Protein AF-A0A8X6YDT1-F1 (afdb_monomer_lite)

InterPro domains:
  IPR007070 GPI ethanolamine phosphate transferase 1 [PTHR12250] (1-94)
  IPR017852 GPI ethanolamine phosphate transferase 1, C-terminal [PF04987] (1-58)

Organism: NCBI:txid2747483

Secondary structure (DSSP, 8-state):
-HHHHHHHHHHHHHHHHHHHHHHHHHH---HHHHHHHHHHHHHHHHHHHHHH--SSS-HHHHHHHHHHHHHHHHHHHHHHHHHHHHHHHHHHHHTS-----SSS--

Structure (mmCIF, N/CA/C/O backbone):
data_AF-A0A8X6YDT1-F1
#
_entry.id   AF-A0A8X6YDT1-F1
#
loop_
_atom_site.group_PDB
_atom_site.id
_atom_site.type_symbol
_atom_site.label_atom_id
_atom_site.label_alt_id
_atom_site.label_comp_id
_atom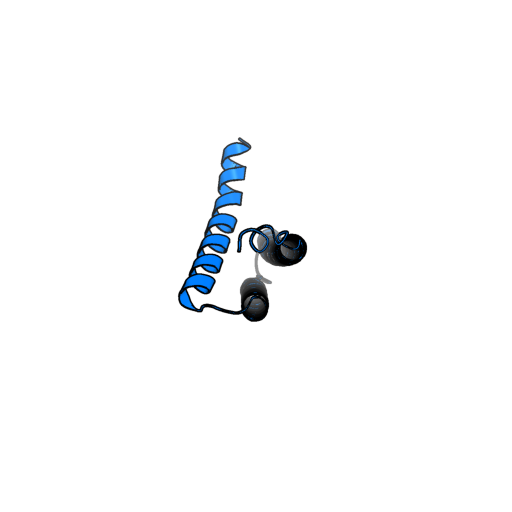_site.label_asym_id
_atom_site.label_entity_id
_atom_site.label_seq_id
_atom_site.pdbx_PDB_ins_code
_atom_site.Cartn_x
_atom_site.Cartn_y
_atom_site.Cartn_z
_atom_site.occupancy
_atom_site.B_iso_or_equiv
_atom_site.auth_seq_id
_atom_site.auth_comp_id
_atom_site.auth_asym_id
_atom_site.auth_atom_id
_atom_site.pdbx_PDB_model_num
ATOM 1 N N . MET A 1 1 ? 18.410 17.302 -0.236 1.00 68.00 1 MET A N 1
ATOM 2 C CA . MET A 1 1 ? 17.831 16.338 -1.204 1.00 68.00 1 MET A CA 1
ATOM 3 C C . MET A 1 1 ? 16.975 15.249 -0.550 1.00 68.00 1 MET A C 1
ATOM 5 O O . MET A 1 1 ? 15.968 14.881 -1.138 1.00 68.00 1 MET A O 1
ATOM 9 N N . GLY A 1 2 ? 17.278 14.797 0.676 1.00 81.69 2 GLY A N 1
ATOM 10 C CA . GLY A 1 2 ? 16.472 13.772 1.366 1.00 81.69 2 GLY A CA 1
ATOM 11 C C . GLY A 1 2 ? 15.017 14.160 1.681 1.00 81.69 2 GLY A C 1
ATOM 12 O O . GLY A 1 2 ? 14.131 13.324 1.561 1.00 81.69 2 GLY A O 1
ATOM 13 N N . PHE A 1 3 ? 14.732 15.428 1.999 1.00 89.31 3 PHE A N 1
ATOM 14 C CA . PHE A 1 3 ? 13.368 15.873 2.335 1.00 89.31 3 PHE A CA 1
ATOM 15 C C . PHE A 1 3 ? 12.359 15.704 1.182 1.00 89.31 3 PHE A C 1
ATOM 17 O O . PHE A 1 3 ? 11.248 15.225 1.389 1.00 89.31 3 PHE A O 1
ATOM 24 N N . LEU A 1 4 ? 12.766 16.017 -0.054 1.00 87.94 4 LEU A N 1
ATOM 25 C CA . LEU A 1 4 ? 11.927 15.829 -1.245 1.00 87.94 4 LEU A CA 1
ATOM 26 C C . LEU A 1 4 ? 11.649 14.342 -1.527 1.00 87.94 4 LEU A C 1
ATOM 28 O O . LEU A 1 4 ? 10.544 13.993 -1.938 1.00 87.94 4 LEU A O 1
ATOM 32 N N . MET A 1 5 ? 12.624 13.461 -1.272 1.00 85.62 5 MET A N 1
ATOM 33 C CA . MET A 1 5 ? 12.427 12.008 -1.365 1.00 85.62 5 MET A CA 1
ATOM 34 C C . MET A 1 5 ? 11.467 11.493 -0.289 1.00 85.62 5 MET A C 1
ATOM 36 O O . MET A 1 5 ? 10.583 10.700 -0.605 1.00 85.62 5 MET A O 1
ATOM 40 N N . LEU A 1 6 ? 11.588 11.980 0.951 1.00 86.69 6 LEU A N 1
ATOM 41 C CA . LEU A 1 6 ? 10.680 11.615 2.041 1.00 86.69 6 LEU A CA 1
ATOM 42 C C . LEU A 1 6 ? 9.232 11.989 1.719 1.00 86.69 6 LEU A C 1
ATOM 44 O O . LEU A 1 6 ? 8.350 11.152 1.871 1.00 86.69 6 LEU A O 1
ATOM 48 N N . ILE A 1 7 ? 8.981 13.194 1.198 1.00 88.69 7 ILE A N 1
ATOM 49 C CA . ILE A 1 7 ? 7.631 13.597 0.770 1.00 88.69 7 ILE A CA 1
ATOM 50 C C . ILE A 1 7 ? 7.088 12.649 -0.305 1.00 88.69 7 ILE A C 1
ATOM 52 O O . ILE A 1 7 ? 5.950 12.195 -0.199 1.00 88.69 7 ILE A O 1
ATOM 56 N N . LYS A 1 8 ? 7.904 12.299 -1.309 1.00 83.38 8 LYS A N 1
ATOM 57 C CA . LYS A 1 8 ? 7.515 11.350 -2.365 1.00 83.38 8 LYS A CA 1
ATOM 58 C C . LYS A 1 8 ? 7.090 9.992 -1.806 1.00 83.38 8 LYS A C 1
ATOM 60 O O . LYS A 1 8 ? 6.140 9.405 -2.313 1.00 83.38 8 LYS A O 1
ATOM 65 N N . ILE A 1 9 ? 7.770 9.525 -0.761 1.00 83.12 9 ILE A N 1
ATOM 66 C CA . ILE A 1 9 ? 7.440 8.277 -0.068 1.00 83.12 9 ILE A CA 1
ATOM 67 C C . ILE A 1 9 ? 6.173 8.445 0.777 1.00 83.12 9 ILE A C 1
ATOM 69 O O . ILE A 1 9 ? 5.351 7.542 0.798 1.00 83.12 9 ILE A O 1
ATOM 73 N N . MET A 1 10 ? 5.963 9.587 1.435 1.00 82.62 10 MET A N 1
ATOM 74 C CA . MET A 1 10 ? 4.808 9.819 2.316 1.00 82.62 10 MET A CA 1
ATOM 75 C C . MET A 1 10 ? 3.468 9.928 1.584 1.00 82.62 10 MET A C 1
ATOM 77 O O . MET A 1 10 ? 2.450 9.513 2.135 1.00 82.62 10 MET A O 1
ATOM 81 N N . ILE A 1 11 ? 3.450 10.446 0.353 1.00 83.81 11 ILE A N 1
ATOM 82 C CA . ILE A 1 11 ? 2.222 10.606 -0.447 1.00 83.81 11 ILE A CA 1
ATOM 83 C C . ILE A 1 11 ? 1.417 9.294 -0.576 1.00 83.81 11 ILE A C 1
ATOM 85 O O . ILE A 1 11 ? 0.237 9.304 -0.217 1.00 83.81 11 ILE A O 1
ATOM 89 N N . PRO A 1 12 ? 1.988 8.156 -1.024 1.00 77.31 12 PRO A N 1
ATOM 90 C CA . PRO A 1 12 ? 1.232 6.908 -1.135 1.00 77.31 12 PRO A CA 1
ATOM 91 C C . PRO A 1 12 ? 0.729 6.384 0.219 1.00 77.31 12 PRO A C 1
ATOM 93 O O . PRO A 1 12 ? -0.407 5.922 0.291 1.00 77.31 12 PRO A O 1
ATOM 96 N N . PHE A 1 13 ? 1.494 6.524 1.310 1.00 77.81 13 PHE A N 1
ATOM 97 C CA . PHE A 1 13 ? 1.018 6.134 2.650 1.00 77.81 13 PHE A CA 1
ATOM 98 C C . PHE A 1 13 ? -0.167 6.993 3.119 1.00 77.81 13 PHE A C 1
ATOM 100 O O . PHE A 1 13 ? -1.125 6.481 3.707 1.00 77.81 13 PHE A O 1
ATOM 107 N N . LEU A 1 14 ? -0.142 8.294 2.825 1.00 83.69 14 LEU A N 1
ATOM 108 C CA . LEU A 1 14 ? -1.242 9.216 3.114 1.00 83.69 14 LEU A CA 1
ATOM 109 C C . LEU A 1 14 ? -2.510 8.851 2.336 1.00 83.69 14 LEU A C 1
ATOM 111 O O . LEU A 1 14 ? -3.595 8.814 2.912 1.00 83.69 14 LEU A O 1
ATOM 115 N N . ILE A 1 15 ? -2.378 8.518 1.052 1.00 81.88 15 ILE A N 1
ATOM 116 C CA . ILE A 1 15 ? -3.516 8.092 0.228 1.00 81.88 15 ILE A CA 1
ATOM 117 C C . ILE A 1 15 ? -4.102 6.781 0.763 1.00 81.88 15 ILE A C 1
ATOM 119 O O . ILE A 1 15 ? -5.308 6.708 0.996 1.00 81.88 15 ILE A O 1
ATOM 123 N N . VAL A 1 16 ? -3.264 5.772 1.026 1.00 81.25 16 VAL A N 1
ATOM 124 C CA . VAL A 1 16 ? -3.706 4.471 1.557 1.00 81.25 16 VAL A CA 1
ATOM 125 C C . VAL A 1 16 ? -4.426 4.644 2.897 1.00 81.25 16 VAL A C 1
ATOM 127 O O . VAL A 1 16 ? -5.534 4.137 3.064 1.00 81.25 16 VAL A O 1
ATOM 130 N N . SER A 1 17 ? -3.863 5.419 3.829 1.00 81.31 17 SER A N 1
ATOM 131 C CA . SER A 1 17 ? -4.503 5.686 5.127 1.00 81.31 17 SER A CA 1
ATOM 132 C C . SER A 1 17 ? -5.833 6.438 4.997 1.00 81.31 17 SER A C 1
ATOM 134 O O . SER A 1 17 ? -6.798 6.100 5.687 1.00 81.31 17 SER A O 1
ATOM 136 N N . CYS A 1 18 ? -5.924 7.403 4.078 1.00 84.94 18 CYS A N 1
ATOM 137 C CA . CYS A 1 18 ? -7.162 8.119 3.785 1.00 84.94 18 CYS A CA 1
ATOM 138 C C . CYS A 1 18 ? -8.245 7.178 3.236 1.00 84.94 18 CYS A C 1
ATOM 140 O O . CYS A 1 18 ? -9.367 7.177 3.743 1.00 84.94 18 CYS A O 1
ATOM 142 N N . VAL A 1 19 ? -7.902 6.320 2.268 1.00 84.06 19 VAL A N 1
ATOM 143 C CA . VAL A 1 19 ? -8.825 5.330 1.687 1.00 84.06 19 VAL A CA 1
ATOM 144 C C . VAL A 1 19 ? -9.289 4.328 2.743 1.00 84.06 19 VAL A C 1
ATOM 146 O O . VAL A 1 19 ? -10.488 4.094 2.878 1.00 84.06 19 VAL A O 1
ATOM 149 N N . LEU A 1 20 ? -8.375 3.795 3.559 1.00 80.25 20 LEU A N 1
ATOM 150 C CA . LEU A 1 20 ? -8.718 2.914 4.679 1.00 80.25 20 LEU A CA 1
ATOM 151 C C . LEU A 1 20 ? -9.684 3.582 5.663 1.00 80.25 20 LEU A C 1
ATOM 153 O O . LEU A 1 20 ? -10.644 2.951 6.113 1.00 80.25 20 LEU A O 1
ATOM 157 N N . ARG A 1 21 ? -9.461 4.858 5.992 1.00 82.19 21 ARG A N 1
ATOM 158 C CA . ARG A 1 21 ? -10.360 5.623 6.862 1.00 82.19 21 ARG A CA 1
ATOM 159 C C . ARG A 1 21 ? -11.719 5.856 6.203 1.00 82.19 21 ARG A C 1
ATOM 161 O O . ARG A 1 21 ? -12.734 5.687 6.870 1.00 82.19 21 ARG A O 1
ATOM 168 N N . ALA A 1 22 ? -11.752 6.197 4.917 1.00 84.75 22 ALA A N 1
ATOM 169 C CA . ALA A 1 22 ? -12.990 6.375 4.164 1.00 84.75 22 ALA A CA 1
ATOM 170 C C . ALA A 1 22 ? -13.813 5.077 4.120 1.00 84.75 22 ALA A C 1
ATOM 172 O O . ALA A 1 22 ? -15.004 5.100 4.414 1.00 84.75 22 ALA A O 1
ATOM 173 N N . ILE A 1 23 ? -13.172 3.933 3.863 1.00 83.62 23 ILE A N 1
ATOM 174 C CA . ILE A 1 23 ? -13.809 2.607 3.885 1.00 83.62 23 ILE A CA 1
ATOM 175 C C . ILE A 1 23 ? -14.372 2.296 5.274 1.00 83.62 23 ILE A C 1
ATOM 177 O O . ILE A 1 23 ? -15.515 1.862 5.393 1.00 83.62 23 ILE A O 1
ATOM 181 N N . ASN A 1 24 ? -13.611 2.574 6.334 1.00 82.06 24 ASN A N 1
ATOM 182 C CA . ASN A 1 24 ? -14.085 2.411 7.709 1.00 82.06 24 ASN A CA 1
ATOM 183 C C . ASN A 1 24 ? -15.328 3.254 8.013 1.00 82.06 24 ASN A C 1
ATOM 185 O O . ASN A 1 24 ? -16.274 2.758 8.623 1.00 82.06 24 ASN A O 1
ATOM 189 N N . VAL A 1 25 ? -15.331 4.519 7.587 1.00 80.56 25 VAL A N 1
ATOM 190 C CA . VAL A 1 25 ? -16.441 5.449 7.830 1.00 80.56 25 VAL A CA 1
ATOM 191 C C . VAL A 1 25 ? -17.675 5.071 7.008 1.00 80.56 25 VAL A C 1
ATOM 193 O O . VAL A 1 25 ? -18.777 5.062 7.552 1.00 80.56 25 VAL A O 1
ATOM 196 N N . CYS A 1 26 ? -17.501 4.724 5.730 1.00 83.62 26 CYS A N 1
ATOM 197 C CA . CYS A 1 26 ? -18.605 4.394 4.829 1.00 83.62 26 CYS A CA 1
ATOM 198 C C . CYS A 1 26 ? -19.224 3.024 5.125 1.00 83.62 26 CYS A C 1
ATOM 200 O O . CYS A 1 26 ? -20.445 2.899 5.133 1.00 83.62 26 CYS A O 1
ATOM 202 N N . LEU A 1 27 ? -18.402 1.997 5.361 1.00 80.38 27 LEU A N 1
ATOM 203 C CA . LEU A 1 27 ? -18.869 0.612 5.469 1.00 80.38 27 LEU A CA 1
ATOM 204 C C . LEU A 1 27 ? -18.981 0.101 6.918 1.00 80.38 27 LEU A C 1
ATOM 206 O O . LEU A 1 27 ? -19.478 -1.005 7.110 1.00 80.38 27 LEU A O 1
ATOM 210 N N . LYS A 1 28 ? -18.537 0.868 7.935 1.00 79.88 28 LYS A N 1
ATOM 211 C CA . LYS A 1 28 ? -18.529 0.474 9.368 1.00 79.88 28 LYS A CA 1
ATOM 212 C C . LYS A 1 28 ? -18.066 -0.975 9.582 1.00 79.88 28 LYS A C 1
ATOM 214 O O . LYS A 1 28 ? -18.663 -1.745 10.334 1.00 79.88 28 LYS A O 1
ATOM 219 N N . VAL A 1 29 ? -17.023 -1.363 8.856 1.00 77.12 29 VAL A N 1
ATOM 220 C CA . VAL A 1 29 ? -16.600 -2.760 8.737 1.00 77.12 29 VAL A CA 1
ATOM 221 C C . VAL A 1 29 ? -15.860 -3.214 9.983 1.00 77.12 29 VAL A C 1
ATOM 223 O O . VAL A 1 29 ? -15.099 -2.464 10.591 1.00 77.12 29 VAL A O 1
ATOM 226 N N . SER A 1 30 ? -16.054 -4.482 10.345 1.00 81.31 30 SER A N 1
ATOM 227 C CA . SER A 1 30 ? -15.277 -5.096 11.420 1.00 81.31 30 SER A CA 1
ATOM 228 C C . SER A 1 30 ? -13.776 -5.134 11.065 1.00 81.31 30 SER A C 1
ATOM 230 O O . SER A 1 30 ? -13.427 -5.244 9.886 1.00 81.31 30 SER A O 1
ATOM 232 N N . PRO A 1 31 ? -12.864 -5.131 12.056 1.00 74.44 31 PRO A N 1
ATOM 233 C CA . PRO A 1 31 ? -11.417 -5.194 11.815 1.00 74.44 31 PRO A CA 1
ATOM 234 C C . PRO A 1 31 ? -10.979 -6.389 10.957 1.00 74.44 31 PRO A C 1
ATOM 236 O O . PRO A 1 31 ? -10.050 -6.286 10.161 1.00 74.44 31 PRO A O 1
ATOM 239 N N . ARG A 1 32 ? -11.690 -7.520 11.069 1.00 79.62 32 ARG A N 1
ATOM 240 C CA . ARG A 1 32 ? -11.450 -8.718 10.250 1.00 79.62 32 ARG A CA 1
ATOM 241 C C . ARG A 1 32 ? -11.776 -8.478 8.776 1.00 79.62 32 ARG A C 1
ATOM 243 O O . ARG A 1 32 ? -11.026 -8.907 7.909 1.00 79.62 32 ARG A O 1
ATOM 250 N N . ALA A 1 33 ? -12.872 -7.777 8.495 1.00 83.06 33 ALA A N 1
ATOM 251 C CA . ALA A 1 33 ? -13.269 -7.455 7.130 1.00 83.06 33 ALA A CA 1
ATOM 252 C C . ALA A 1 33 ? -12.303 -6.458 6.473 1.00 83.06 33 ALA A C 1
ATOM 254 O O . ALA A 1 33 ? -12.000 -6.600 5.293 1.00 83.06 33 ALA A O 1
ATOM 255 N N . LEU A 1 34 ? -11.760 -5.500 7.234 1.00 81.12 34 LEU A N 1
ATOM 256 C CA . LEU A 1 34 ? -10.705 -4.607 6.739 1.00 81.12 34 LEU A CA 1
ATOM 257 C C . LEU A 1 34 ? -9.441 -5.377 6.368 1.00 81.12 34 LEU A C 1
ATOM 259 O O . LEU A 1 34 ? -8.892 -5.148 5.297 1.00 81.12 34 LEU A O 1
ATOM 263 N N . PHE A 1 35 ? -9.005 -6.304 7.222 1.00 80.56 35 PHE A N 1
ATOM 264 C CA . PHE A 1 35 ? -7.847 -7.145 6.933 1.00 80.56 35 PHE A CA 1
ATOM 265 C C . PHE A 1 35 ? -8.040 -7.954 5.643 1.00 80.56 35 PHE A C 1
ATOM 267 O O . PHE A 1 35 ? -7.175 -7.932 4.771 1.00 80.56 35 PHE A O 1
ATOM 274 N N . LEU A 1 36 ? -9.201 -8.598 5.484 1.00 84.88 36 LEU A N 1
ATOM 275 C CA . LEU A 1 36 ? -9.533 -9.350 4.270 1.00 84.88 36 LEU A CA 1
ATOM 276 C C . LEU A 1 36 ? -9.606 -8.459 3.025 1.00 84.88 36 LEU A C 1
ATOM 278 O O . LEU A 1 36 ? -9.177 -8.874 1.954 1.00 84.88 36 LEU A O 1
ATOM 282 N N . LEU A 1 37 ? -10.114 -7.233 3.154 1.00 85.62 37 LEU A N 1
ATOM 283 C CA . LEU A 1 37 ? -10.165 -6.289 2.041 1.00 85.62 37 LEU A CA 1
ATOM 284 C C . LEU A 1 37 ? -8.759 -5.841 1.614 1.00 85.62 37 LEU A C 1
ATOM 286 O O . LEU A 1 37 ? -8.471 -5.800 0.422 1.00 85.62 37 LEU A O 1
ATOM 290 N N . ILE A 1 38 ? -7.875 -5.541 2.570 1.00 83.31 38 ILE A N 1
ATOM 291 C CA . ILE A 1 38 ? -6.474 -5.202 2.281 1.00 83.31 38 ILE A CA 1
ATOM 292 C C . ILE A 1 38 ? -5.773 -6.391 1.612 1.00 83.31 38 ILE A C 1
ATOM 294 O O . ILE A 1 38 ? -5.042 -6.184 0.647 1.00 83.31 38 ILE A O 1
ATOM 298 N N . LEU A 1 39 ? -6.023 -7.619 2.081 1.00 85.50 39 LEU A N 1
ATOM 299 C CA . LEU A 1 39 ? -5.514 -8.852 1.473 1.00 85.50 39 LEU A CA 1
ATOM 300 C C . LEU A 1 39 ? -5.973 -9.008 0.027 1.00 85.50 39 LEU A C 1
ATOM 302 O O . LEU A 1 39 ? -5.137 -9.101 -0.863 1.00 85.50 39 LEU A O 1
ATOM 306 N N . LEU A 1 40 ? -7.273 -8.890 -0.227 1.00 88.81 40 LEU A N 1
ATOM 307 C CA . LEU A 1 40 ? -7.812 -9.000 -1.578 1.00 88.81 40 LEU A CA 1
ATOM 308 C C . LEU A 1 40 ? -7.221 -7.939 -2.523 1.00 88.81 40 LEU A C 1
ATOM 310 O O . LEU A 1 40 ? -6.831 -8.249 -3.646 1.00 88.81 40 LEU A O 1
ATOM 314 N N . MET A 1 41 ? -7.122 -6.685 -2.072 1.00 84.69 41 MET A N 1
ATOM 315 C CA . MET A 1 41 ? -6.533 -5.604 -2.874 1.00 84.69 41 MET A CA 1
ATOM 316 C C . MET A 1 41 ? -5.038 -5.826 -3.142 1.00 84.69 41 MET A C 1
ATOM 318 O O . MET A 1 41 ? -4.540 -5.457 -4.205 1.00 84.69 41 MET A O 1
ATOM 322 N N . SER A 1 42 ? -4.335 -6.452 -2.198 1.00 85.25 42 SER A N 1
ATOM 323 C CA . SER A 1 42 ? -2.926 -6.830 -2.328 1.00 85.25 42 SER A CA 1
ATOM 324 C C . SER A 1 42 ? -2.726 -7.891 -3.409 1.00 85.25 42 SER A C 1
ATOM 326 O O . SER A 1 42 ? -1.856 -7.729 -4.266 1.00 85.25 42 SER A O 1
ATOM 328 N N . ASP A 1 43 ? -3.577 -8.919 -3.428 1.00 87.19 43 ASP A N 1
ATOM 329 C CA . ASP A 1 43 ? -3.563 -9.961 -4.460 1.00 87.19 43 ASP A CA 1
ATOM 330 C C . ASP A 1 43 ? -3.862 -9.377 -5.849 1.00 87.19 43 ASP A C 1
ATOM 332 O O . ASP A 1 43 ? -3.156 -9.669 -6.818 1.00 87.19 43 ASP A O 1
ATOM 336 N N . PHE A 1 44 ? -4.848 -8.475 -5.946 1.00 88.31 44 PHE A N 1
ATOM 337 C CA . PHE A 1 44 ? -5.159 -7.764 -7.192 1.00 88.31 44 PHE A CA 1
ATOM 338 C C . PHE A 1 44 ? -3.971 -6.957 -7.720 1.00 88.31 44 PHE A C 1
ATOM 340 O O . PHE A 1 44 ? -3.695 -6.983 -8.920 1.00 88.31 44 PHE A O 1
ATOM 347 N N . LEU A 1 45 ? -3.257 -6.247 -6.844 1.00 85.44 45 LEU A N 1
ATOM 348 C CA . LEU A 1 45 ? -2.090 -5.460 -7.232 1.00 85.44 45 LEU A CA 1
ATOM 349 C C . LEU A 1 45 ? -0.919 -6.353 -7.669 1.00 85.44 45 LEU A C 1
ATOM 351 O O . LEU A 1 45 ? -0.243 -6.035 -8.649 1.00 85.44 45 LEU A O 1
ATOM 355 N N . GLY A 1 46 ? -0.716 -7.483 -6.986 1.00 84.38 46 GLY A N 1
ATOM 356 C CA . GLY A 1 46 ? 0.257 -8.502 -7.379 1.00 84.38 46 GLY A CA 1
ATOM 357 C C . GLY A 1 46 ? -0.030 -9.045 -8.777 1.00 84.38 46 GLY A C 1
ATOM 358 O O . GLY A 1 46 ? 0.857 -9.035 -9.628 1.00 84.38 46 GLY A O 1
ATOM 359 N N . LEU A 1 47 ? -1.282 -9.419 -9.055 1.00 87.50 47 LEU A N 1
ATOM 360 C CA . LEU A 1 47 ? -1.708 -9.859 -10.386 1.00 87.50 47 LEU A CA 1
ATOM 361 C C . LEU A 1 47 ? -1.557 -8.751 -11.435 1.00 87.50 47 LEU A C 1
ATOM 363 O O . LEU A 1 47 ? -1.070 -9.014 -12.531 1.00 87.50 47 LEU A O 1
ATOM 367 N N . HIS A 1 48 ? -1.921 -7.509 -11.108 1.00 86.69 48 HIS A N 1
ATOM 368 C CA . HIS A 1 48 ? -1.770 -6.377 -12.021 1.00 86.69 48 HIS A CA 1
ATOM 369 C C . HIS A 1 48 ? -0.316 -6.200 -12.468 1.00 86.69 48 HIS A C 1
ATOM 371 O O . HIS A 1 48 ? -0.051 -6.132 -13.666 1.00 86.69 48 HIS A O 1
ATOM 377 N N . PHE A 1 49 ? 0.628 -6.167 -11.522 1.00 83.06 49 PHE A N 1
ATOM 378 C CA . PHE A 1 49 ? 2.043 -6.050 -11.866 1.00 83.06 49 PHE A CA 1
ATOM 379 C C . PHE A 1 49 ? 2.595 -7.313 -12.520 1.00 83.06 49 PHE A C 1
ATOM 381 O O . PHE A 1 49 ? 3.451 -7.184 -13.386 1.00 83.06 49 PHE A O 1
ATOM 388 N N . PHE A 1 50 ? 2.091 -8.497 -12.167 1.00 84.69 50 PHE A N 1
ATOM 389 C CA . PHE A 1 50 ? 2.456 -9.747 -12.829 1.00 84.69 50 PHE A CA 1
ATOM 390 C C . PHE A 1 50 ? 2.133 -9.704 -14.328 1.00 84.69 50 PHE A C 1
ATOM 392 O O . PHE A 1 50 ? 2.993 -10.008 -15.145 1.00 84.69 50 PHE A O 1
ATOM 399 N N . PHE A 1 51 ? 0.940 -9.231 -14.704 1.00 83.25 51 PHE A N 1
ATOM 400 C CA . PHE A 1 51 ? 0.570 -9.047 -16.114 1.00 83.25 51 PHE A CA 1
ATOM 401 C C . PHE A 1 51 ? 1.301 -7.887 -16.803 1.00 83.25 51 PHE A C 1
ATOM 403 O O . PHE A 1 51 ? 1.314 -7.814 -18.031 1.00 83.25 51 PHE A O 1
ATOM 410 N N . LEU A 1 52 ? 1.882 -6.966 -16.032 1.00 84.62 52 LEU A N 1
ATOM 411 C CA . LEU A 1 52 ? 2.649 -5.834 -16.548 1.00 84.62 52 LEU A CA 1
ATOM 412 C C . LEU A 1 52 ? 4.142 -6.152 -16.726 1.00 84.62 52 LEU A C 1
ATOM 414 O O . LEU A 1 52 ? 4.863 -5.333 -17.307 1.00 84.62 52 LEU A O 1
ATOM 418 N N . VAL A 1 53 ? 4.610 -7.305 -16.231 1.00 83.94 53 VAL A N 1
ATOM 419 C CA . VAL A 1 53 ? 5.967 -7.796 -16.492 1.00 83.94 53 VAL A CA 1
ATOM 420 C C . VAL A 1 53 ? 6.122 -8.001 -17.993 1.00 83.94 53 VAL A C 1
ATOM 422 O O . VAL A 1 53 ? 5.261 -8.575 -18.658 1.00 83.94 53 VAL A O 1
ATOM 425 N N . LYS A 1 54 ? 7.220 -7.474 -18.536 1.00 79.94 54 LYS A N 1
ATOM 426 C CA . LYS A 1 54 ? 7.532 -7.607 -19.954 1.00 79.94 54 LYS A CA 1
ATOM 427 C C . LYS A 1 54 ? 8.613 -8.652 -20.148 1.00 79.94 54 LYS A C 1
ATOM 429 O O . LYS A 1 54 ? 9.731 -8.475 -19.677 1.00 79.94 54 LYS A O 1
ATOM 434 N N . ASP A 1 55 ? 8.288 -9.664 -20.943 1.00 78.94 55 ASP A N 1
ATOM 435 C CA . ASP A 1 55 ? 9.229 -10.717 -21.347 1.00 78.94 55 ASP A CA 1
ATOM 436 C C . ASP A 1 55 ? 9.964 -10.382 -22.657 1.00 78.94 55 ASP A C 1
ATOM 438 O O . ASP A 1 55 ? 10.848 -11.111 -23.104 1.00 78.94 55 ASP A O 1
ATOM 442 N N . THR A 1 56 ? 9.602 -9.266 -23.295 1.00 77.25 56 THR A N 1
ATOM 443 C CA . THR A 1 56 ? 10.124 -8.844 -24.600 1.00 77.25 56 THR A CA 1
ATOM 444 C C . THR A 1 56 ? 10.646 -7.413 -24.538 1.00 77.25 56 THR A C 1
ATOM 446 O O . THR A 1 56 ? 9.932 -6.519 -24.076 1.00 77.25 56 THR A O 1
ATOM 449 N N . GLY A 1 57 ? 11.847 -7.171 -25.063 1.00 82.06 57 GLY A N 1
ATOM 450 C CA . GLY A 1 57 ? 12.467 -5.845 -25.097 1.00 82.06 57 GLY A CA 1
ATOM 451 C C . GLY A 1 57 ? 13.967 -5.910 -24.834 1.00 82.06 57 GLY A C 1
ATOM 452 O O . GLY A 1 57 ? 14.586 -6.966 -24.976 1.00 82.06 57 GLY A O 1
ATOM 453 N N . SER A 1 58 ? 14.560 -4.779 -24.454 1.00 86.38 58 SER A N 1
ATOM 454 C CA . SER A 1 58 ? 15.947 -4.767 -23.995 1.00 86.38 58 SER A CA 1
ATOM 455 C C . SER A 1 58 ? 16.071 -5.477 -22.640 1.00 86.38 58 SER A C 1
ATOM 457 O O . SER A 1 58 ? 15.139 -5.469 -21.836 1.00 86.38 58 SER A O 1
ATOM 459 N N . TRP A 1 59 ? 17.242 -6.046 -22.344 1.00 88.62 59 TRP A N 1
ATOM 460 C CA . TRP A 1 59 ? 17.527 -6.643 -21.031 1.00 88.62 59 TRP A CA 1
ATOM 461 C C . TRP A 1 59 ? 17.276 -5.675 -19.860 1.00 88.62 59 TRP A C 1
ATOM 463 O O . TRP A 1 59 ? 16.902 -6.107 -18.770 1.00 88.62 59 TRP A O 1
ATOM 473 N N . LEU A 1 60 ? 17.436 -4.366 -20.090 1.00 88.94 60 LEU A N 1
ATOM 474 C CA . LEU A 1 60 ? 17.156 -3.328 -19.099 1.00 88.94 60 LEU A CA 1
ATOM 475 C C . LEU A 1 60 ? 15.650 -3.170 -18.840 1.00 88.94 60 LEU A C 1
ATOM 477 O O . LEU A 1 60 ? 15.233 -3.061 -17.689 1.00 88.94 60 LEU A O 1
ATOM 481 N N . ASP A 1 61 ? 14.822 -3.193 -19.884 1.00 85.38 61 ASP A N 1
ATOM 482 C CA . ASP A 1 61 ? 13.363 -3.075 -19.747 1.00 85.38 61 ASP A CA 1
ATOM 483 C C . ASP A 1 61 ? 12.767 -4.301 -19.041 1.00 85.38 61 ASP A C 1
ATOM 485 O O . ASP A 1 61 ? 11.893 -4.186 -18.178 1.00 85.38 61 ASP A O 1
ATOM 489 N N . ILE A 1 62 ? 13.307 -5.482 -19.346 1.00 88.25 62 ILE A N 1
ATOM 490 C CA . ILE A 1 62 ? 12.939 -6.733 -18.677 1.00 88.25 62 ILE A CA 1
ATOM 491 C C . ILE A 1 62 ? 13.298 -6.639 -17.186 1.00 88.25 62 ILE A C 1
ATOM 493 O O . ILE A 1 62 ? 12.441 -6.829 -16.321 1.00 88.25 62 ILE A O 1
ATOM 497 N N . GLY A 1 63 ? 14.536 -6.243 -16.866 1.00 89.31 63 GLY A N 1
ATOM 498 C CA . GLY A 1 63 ? 14.991 -6.100 -15.481 1.00 89.31 63 GLY A CA 1
ATOM 499 C C . GLY A 1 63 ? 14.235 -5.032 -14.680 1.00 89.31 63 GLY A C 1
ATOM 500 O O . GLY A 1 63 ? 13.945 -5.234 -13.498 1.00 89.31 63 GLY A O 1
ATOM 501 N N . THR A 1 64 ? 13.874 -3.907 -15.302 1.00 89.31 64 THR A N 1
ATOM 502 C CA . THR A 1 64 ? 13.119 -2.831 -14.635 1.00 89.31 64 THR A CA 1
ATOM 503 C C . THR A 1 64 ? 11.673 -3.232 -14.359 1.00 89.31 64 THR A C 1
ATOM 505 O O . THR A 1 64 ? 11.199 -3.005 -13.244 1.00 89.31 64 THR A O 1
ATOM 508 N N . SER A 1 65 ? 10.993 -3.896 -15.300 1.00 88.50 65 SER A N 1
ATOM 509 C CA . SER A 1 65 ? 9.630 -4.401 -15.075 1.00 88.50 65 SER A CA 1
ATOM 510 C C . SER A 1 65 ? 9.581 -5.459 -13.962 1.00 88.50 65 SER A C 1
ATOM 512 O O . SER A 1 65 ? 8.737 -5.371 -13.066 1.00 88.50 65 SER A O 1
ATOM 514 N N . LEU A 1 66 ? 10.559 -6.373 -13.927 1.00 89.50 66 LEU A N 1
ATOM 515 C CA . LEU A 1 66 ? 10.702 -7.359 -12.855 1.00 89.50 66 LEU A CA 1
ATOM 516 C C . LEU A 1 66 ? 10.989 -6.696 -11.500 1.00 89.50 66 LEU A C 1
ATOM 518 O O . LEU A 1 66 ? 10.391 -7.054 -10.485 1.00 89.50 66 LEU A O 1
ATOM 522 N N . SER A 1 67 ? 11.869 -5.694 -11.478 1.00 91.69 67 SER A N 1
ATOM 523 C CA . SER A 1 67 ? 12.174 -4.944 -10.256 1.00 91.69 67 SER A CA 1
ATOM 524 C C . SER A 1 67 ? 10.934 -4.225 -9.724 1.00 91.69 67 SER A C 1
ATOM 526 O O . SER A 1 67 ? 10.663 -4.282 -8.528 1.00 91.69 67 SER A O 1
ATOM 528 N N . HIS A 1 68 ? 10.139 -3.599 -10.598 1.00 87.94 68 HIS A N 1
ATOM 529 C CA .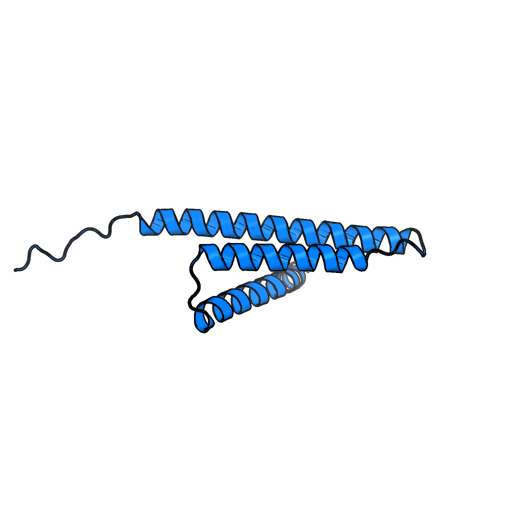 HIS A 1 68 ? 8.882 -2.949 -10.215 1.00 87.94 68 HIS A CA 1
ATOM 530 C C . HIS A 1 68 ? 7.892 -3.938 -9.588 1.00 87.94 68 HIS A C 1
ATOM 532 O O . HIS A 1 68 ? 7.287 -3.622 -8.563 1.00 87.94 68 HIS A O 1
ATOM 538 N N . PHE A 1 69 ? 7.770 -5.142 -10.153 1.00 88.38 69 PHE A N 1
ATOM 539 C CA . PHE A 1 69 ? 6.937 -6.210 -9.600 1.00 88.38 69 PHE A CA 1
ATOM 540 C C . PHE A 1 69 ? 7.390 -6.623 -8.190 1.00 88.38 69 PHE A C 1
ATOM 542 O O . PHE A 1 69 ? 6.592 -6.593 -7.250 1.00 88.38 69 PHE A O 1
ATOM 549 N N . ILE A 1 70 ? 8.681 -6.921 -8.012 1.00 89.69 70 ILE A N 1
ATOM 550 C CA . ILE A 1 70 ? 9.238 -7.349 -6.717 1.00 89.69 70 ILE A CA 1
ATOM 551 C C . ILE A 1 70 ? 9.120 -6.238 -5.666 1.00 89.69 70 ILE A C 1
ATOM 553 O O . ILE A 1 70 ? 8.733 -6.505 -4.525 1.00 89.69 70 ILE A O 1
ATOM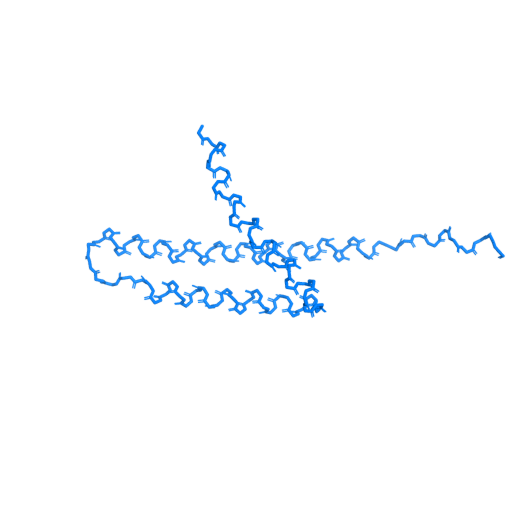 557 N N . ILE A 1 71 ? 9.423 -4.990 -6.036 1.00 89.88 71 ILE A N 1
ATOM 558 C CA . ILE A 1 71 ? 9.320 -3.832 -5.136 1.00 89.88 71 ILE A CA 1
ATOM 559 C C . ILE A 1 71 ? 7.868 -3.641 -4.690 1.00 89.88 71 ILE A C 1
ATOM 561 O O . ILE A 1 71 ? 7.620 -3.461 -3.499 1.00 89.88 71 ILE A O 1
ATOM 565 N N . SER A 1 72 ? 6.913 -3.727 -5.619 1.00 87.31 72 SER A N 1
ATOM 566 C CA . SER A 1 72 ? 5.487 -3.601 -5.316 1.00 87.31 72 SER A CA 1
ATOM 567 C C . SER A 1 72 ? 5.030 -4.660 -4.308 1.00 87.31 72 SER A C 1
ATOM 569 O O . SER A 1 72 ? 4.500 -4.314 -3.252 1.00 87.31 72 SER A O 1
ATOM 571 N N . ILE A 1 73 ? 5.342 -5.939 -4.555 1.00 88.44 73 ILE A N 1
ATOM 572 C CA . ILE A 1 73 ? 5.009 -7.043 -3.636 1.00 88.44 73 ILE A CA 1
ATOM 573 C C . ILE A 1 73 ? 5.671 -6.858 -2.267 1.00 88.44 73 ILE A C 1
ATOM 575 O O . ILE A 1 73 ? 5.028 -7.041 -1.234 1.00 88.44 73 ILE A O 1
ATOM 579 N N . THR A 1 74 ? 6.938 -6.446 -2.236 1.00 88.94 74 THR A N 1
ATOM 580 C CA . THR A 1 74 ? 7.669 -6.229 -0.978 1.00 88.94 74 THR A CA 1
ATOM 581 C C . THR A 1 74 ? 7.033 -5.115 -0.144 1.00 88.94 74 THR A C 1
ATOM 583 O O . THR A 1 74 ? 6.852 -5.272 1.064 1.00 88.94 74 THR A O 1
ATOM 586 N N . ILE A 1 75 ? 6.641 -4.004 -0.779 1.00 86.31 75 ILE A N 1
ATOM 587 C CA . ILE A 1 75 ? 5.956 -2.887 -0.112 1.00 86.31 75 ILE A CA 1
ATOM 588 C C . ILE A 1 75 ? 4.608 -3.340 0.458 1.00 86.31 75 ILE A C 1
ATOM 590 O O . ILE A 1 75 ? 4.278 -2.995 1.592 1.00 86.31 75 ILE A O 1
ATOM 594 N N . ILE A 1 76 ? 3.847 -4.134 -0.294 1.00 85.88 76 ILE A N 1
ATOM 595 C CA . ILE A 1 76 ? 2.554 -4.674 0.142 1.00 85.88 76 ILE A CA 1
ATOM 596 C C . ILE A 1 76 ? 2.714 -5.547 1.395 1.0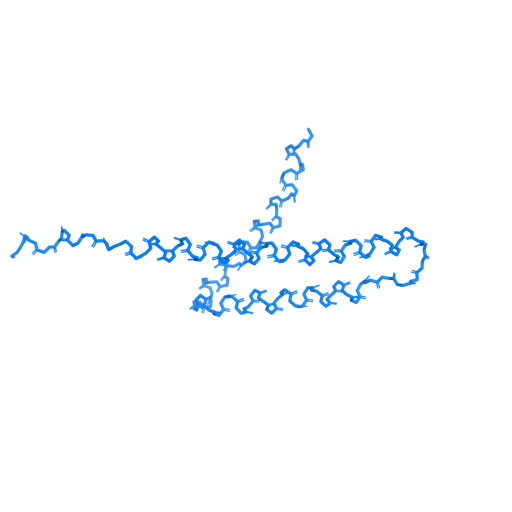0 85.88 76 ILE A C 1
ATOM 598 O O . ILE A 1 76 ? 2.024 -5.323 2.393 1.00 85.88 76 ILE A O 1
ATOM 602 N N . ILE A 1 77 ? 3.658 -6.496 1.379 1.00 85.94 77 ILE A N 1
ATOM 603 C CA . ILE A 1 77 ? 3.947 -7.370 2.529 1.00 85.94 77 ILE A CA 1
ATOM 604 C C . ILE A 1 77 ? 4.366 -6.534 3.744 1.00 85.94 77 ILE A C 1
ATOM 606 O O . ILE A 1 77 ? 3.890 -6.763 4.858 1.00 85.94 77 ILE A O 1
ATOM 610 N N . PHE A 1 78 ? 5.215 -5.526 3.539 1.00 85.81 78 PHE A N 1
ATOM 611 C CA . PHE A 1 78 ? 5.643 -4.628 4.608 1.00 85.81 78 PHE A CA 1
ATOM 612 C C . PHE A 1 78 ? 4.469 -3.846 5.221 1.00 85.81 78 PHE A C 1
ATOM 614 O O . PHE A 1 78 ? 4.349 -3.770 6.445 1.00 85.81 78 PHE A O 1
ATOM 621 N N . ILE A 1 79 ? 3.558 -3.317 4.398 1.00 83.19 79 ILE A N 1
ATOM 622 C CA . ILE A 1 79 ? 2.349 -2.624 4.871 1.00 83.19 79 ILE A CA 1
ATOM 623 C C . ILE A 1 79 ? 1.438 -3.576 5.656 1.00 83.19 79 ILE A C 1
ATOM 625 O O . ILE A 1 79 ? 0.919 -3.187 6.704 1.00 83.19 79 ILE A O 1
ATOM 629 N N . MET A 1 80 ? 1.268 -4.823 5.205 1.00 83.19 80 MET A N 1
ATOM 630 C CA . MET A 1 80 ? 0.501 -5.830 5.946 1.00 83.19 80 MET A CA 1
ATOM 631 C C . MET A 1 80 ? 1.086 -6.119 7.326 1.00 83.19 80 MET A C 1
ATOM 633 O O . MET A 1 80 ? 0.341 -6.169 8.308 1.00 83.19 80 MET A O 1
ATOM 637 N N . LEU A 1 81 ? 2.410 -6.265 7.416 1.00 86.06 81 LEU A N 1
ATOM 638 C CA . LEU A 1 81 ? 3.103 -6.454 8.690 1.00 86.06 81 LEU A CA 1
ATOM 639 C C . LEU A 1 81 ? 2.883 -5.259 9.624 1.00 86.06 81 LEU A C 1
ATOM 641 O O . LEU A 1 81 ? 2.541 -5.453 10.790 1.00 86.06 81 LEU A O 1
ATOM 645 N N . LEU A 1 82 ? 3.006 -4.030 9.112 1.00 84.44 82 LEU A N 1
ATOM 646 C CA . LEU A 1 82 ? 2.735 -2.816 9.887 1.00 84.44 82 LEU A CA 1
ATOM 647 C C . LEU A 1 82 ? 1.278 -2.735 10.357 1.00 84.44 82 LEU A C 1
ATOM 649 O O . LEU A 1 82 ? 1.031 -2.347 11.498 1.00 84.44 82 LEU A O 1
ATOM 653 N N . TYR A 1 83 ? 0.313 -3.121 9.519 1.00 81.81 83 TYR A N 1
ATOM 654 C CA . TYR A 1 83 ? -1.099 -3.159 9.905 1.00 81.81 83 TYR A CA 1
ATOM 655 C C . TYR A 1 83 ? -1.359 -4.195 11.008 1.00 81.81 83 TYR A C 1
ATOM 657 O O . TYR A 1 83 ? -2.042 -3.892 11.988 1.00 81.81 83 TYR A O 1
ATOM 665 N N . GLY A 1 84 ? -0.766 -5.387 10.896 1.00 82.31 84 GLY A N 1
ATOM 666 C CA . GLY A 1 84 ? -0.822 -6.414 11.937 1.00 82.31 84 GLY A CA 1
ATOM 667 C C . GLY A 1 84 ? -0.217 -5.932 13.258 1.00 82.31 84 GLY A C 1
ATOM 668 O O . GLY A 1 84 ? -0.848 -6.061 14.306 1.00 82.31 84 GLY A O 1
ATOM 669 N N . LEU A 1 85 ? 0.957 -5.295 13.206 1.00 85.12 85 LEU A N 1
ATOM 670 C CA . LEU A 1 85 ? 1.602 -4.684 14.372 1.00 85.12 85 LEU A CA 1
ATOM 671 C C . LEU A 1 85 ? 0.730 -3.593 15.003 1.00 85.12 85 LEU A C 1
ATOM 673 O O . LEU A 1 85 ? 0.555 -3.580 16.220 1.00 85.12 85 LEU A O 1
ATOM 677 N N . ALA A 1 86 ? 0.142 -2.711 14.193 1.00 84.06 86 ALA A N 1
ATOM 678 C CA . ALA A 1 86 ? -0.755 -1.662 14.671 1.00 84.06 86 ALA A CA 1
ATOM 679 C C . ALA A 1 86 ? -2.009 -2.243 15.342 1.00 84.06 86 ALA A C 1
ATOM 681 O O . ALA A 1 86 ? -2.443 -1.739 16.383 1.00 84.06 86 ALA A O 1
ATOM 682 N N . TRP A 1 87 ? -2.572 -3.320 14.786 1.00 79.75 87 TRP A N 1
ATOM 683 C CA . TRP A 1 87 ? -3.706 -4.021 15.380 1.00 79.75 87 TRP A CA 1
ATOM 684 C C . TRP A 1 87 ? -3.338 -4.657 16.724 1.00 79.75 87 TRP A C 1
ATOM 686 O O . TRP A 1 87 ? -4.051 -4.438 17.704 1.00 79.75 87 TRP A O 1
ATOM 696 N N . ILE A 1 88 ? -2.202 -5.361 16.801 1.00 81.56 88 ILE A N 1
ATOM 697 C CA . ILE A 1 88 ? -1.697 -5.941 18.054 1.00 81.56 88 ILE A CA 1
ATOM 698 C C . ILE A 1 88 ? -1.514 -4.835 19.098 1.00 81.56 88 ILE A C 1
ATOM 700 O O . ILE A 1 88 ? -2.084 -4.923 20.184 1.00 81.56 88 ILE A O 1
ATOM 704 N N . LEU A 1 89 ? -0.808 -3.756 18.756 1.00 81.94 89 LEU A N 1
ATOM 705 C CA . LEU A 1 89 ? -0.537 -2.649 19.674 1.00 81.94 89 LEU A CA 1
ATOM 706 C C . LEU A 1 89 ? -1.830 -1.984 20.184 1.00 81.94 89 LEU A C 1
ATOM 708 O O . LEU A 1 89 ? -1.975 -1.724 21.379 1.00 81.94 89 LEU A O 1
ATOM 712 N N . THR A 1 90 ? -2.804 -1.770 19.295 1.00 81.19 90 THR A N 1
ATOM 713 C CA . THR A 1 90 ? -4.112 -1.191 19.652 1.00 81.19 90 THR A CA 1
ATOM 714 C C . THR A 1 90 ? -4.932 -2.147 20.523 1.00 81.19 90 THR A C 1
ATOM 716 O O . THR A 1 90 ? -5.563 -1.714 21.487 1.00 81.19 90 THR A O 1
ATOM 719 N N . SER A 1 91 ? -4.902 -3.453 20.237 1.00 72.69 91 SER A N 1
ATOM 720 C CA . SER A 1 91 ? -5.601 -4.469 21.036 1.00 72.69 91 SER A CA 1
ATOM 721 C C . SER A 1 91 ? -5.047 -4.574 22.464 1.00 72.69 91 SER A C 1
ATOM 723 O O . SER A 1 91 ? -5.819 -4.687 23.419 1.00 72.69 91 SER A O 1
ATOM 725 N N . VAL A 1 92 ? -3.728 -4.428 22.631 1.00 69.44 92 VAL A N 1
ATOM 726 C CA . VAL A 1 92 ? -3.076 -4.364 23.948 1.00 69.44 92 VAL A CA 1
ATOM 727 C C . VAL A 1 92 ? -3.510 -3.103 24.699 1.00 69.44 92 VAL A C 1
ATOM 729 O O . VAL A 1 92 ? -3.866 -3.183 25.873 1.00 69.44 92 VAL A O 1
ATOM 732 N N . SER A 1 93 ? -3.574 -1.951 24.021 1.00 58.47 93 SER A N 1
ATOM 733 C CA . SER A 1 93 ? -3.980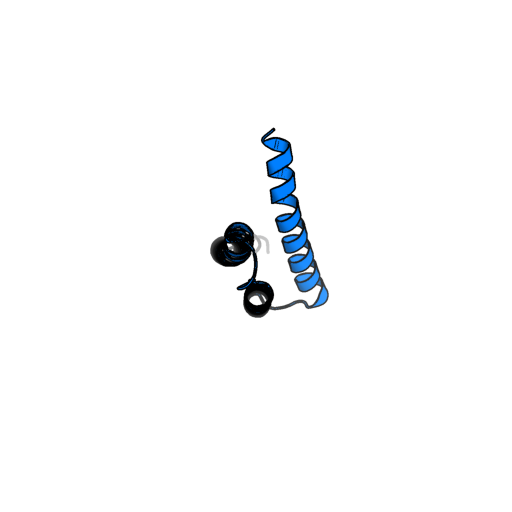 -0.681 24.638 1.00 58.47 93 SER A CA 1
ATOM 734 C C . SER A 1 93 ? -5.454 -0.649 25.078 1.00 58.47 93 SER A C 1
ATOM 736 O O . SER A 1 93 ? -5.759 -0.030 26.093 1.00 58.47 93 SER A O 1
ATOM 738 N N . LEU A 1 94 ? -6.359 -1.342 24.376 1.00 57.53 94 LEU A N 1
ATOM 739 C CA . LEU A 1 94 ? -7.774 -1.461 24.769 1.00 57.53 94 LEU A CA 1
ATOM 740 C C . LEU A 1 94 ? -8.021 -2.483 25.892 1.00 57.53 94 LEU A C 1
ATOM 742 O O . LEU A 1 94 ? -9.070 -2.437 26.532 1.00 57.53 94 LEU A O 1
ATOM 746 N N . THR A 1 95 ? -7.075 -3.395 26.140 1.00 55.69 95 THR A N 1
ATOM 747 C CA . THR A 1 95 ? -7.163 -4.383 27.233 1.00 55.69 95 THR A CA 1
ATOM 748 C C . THR A 1 95 ? -6.674 -3.809 28.565 1.00 55.69 95 THR A C 1
ATOM 750 O O . THR A 1 95 ? -6.859 -4.438 29.604 1.00 55.69 95 THR A O 1
ATOM 753 N N . VAL A 1 96 ? -6.098 -2.599 28.577 1.00 54.59 96 VAL A N 1
ATOM 754 C CA . VAL A 1 96 ? -5.852 -1.867 29.823 1.00 54.59 96 VAL A CA 1
ATOM 755 C C . VAL A 1 96 ? -7.227 -1.513 30.396 1.00 54.59 96 VAL A C 1
ATOM 757 O O . VAL A 1 96 ? -7.934 -0.693 29.804 1.00 54.59 96 VAL A O 1
ATOM 760 N N . PRO A 1 97 ? -7.669 -2.148 31.497 1.00 51.12 97 PRO A N 1
ATOM 761 C CA . PRO A 1 97 ? -8.983 -1.880 32.040 1.00 51.12 97 PRO A CA 1
ATOM 762 C C . PRO A 1 97 ? -8.972 -0.419 32.466 1.00 51.12 97 PRO A C 1
ATOM 764 O O . PRO A 1 97 ? -8.178 -0.019 33.319 1.00 51.12 97 PRO A O 1
ATOM 767 N N . SER A 1 98 ? -9.834 0.389 31.852 1.00 52.09 98 SER A N 1
ATOM 768 C CA . SER A 1 98 ? -10.176 1.690 32.396 1.00 52.09 98 SER A CA 1
ATOM 769 C C . SER A 1 98 ? -10.615 1.445 33.833 1.00 52.09 98 SER A C 1
ATOM 771 O O . SER A 1 98 ? -11.653 0.837 34.106 1.00 52.09 98 SER A O 1
ATOM 773 N N . LEU A 1 99 ? -9.735 1.813 34.763 1.00 54.69 99 LEU A N 1
ATOM 774 C CA . LEU A 1 99 ? -9.971 1.723 36.188 1.00 54.69 99 LEU A CA 1
ATOM 775 C C . LEU A 1 99 ? -11.341 2.348 36.443 1.00 54.69 99 LEU A C 1
ATOM 777 O O . LEU A 1 99 ? -11.553 3.539 36.212 1.00 54.69 99 LEU A O 1
ATOM 781 N N . LYS A 1 100 ? -12.283 1.494 36.859 1.00 50.00 100 LYS A N 1
ATOM 782 C CA . LYS A 1 100 ? -13.592 1.838 37.410 1.00 50.00 100 LYS A CA 1
ATOM 783 C C . LYS A 1 100 ? -13.396 2.839 38.558 1.00 50.00 100 LYS A C 1
ATOM 785 O O . LYS A 1 100 ? -13.435 2.456 39.719 1.00 50.00 100 LYS A O 1
ATOM 790 N N . LEU A 1 101 ? -13.230 4.123 38.261 1.00 55.59 101 LEU A N 1
ATOM 791 C CA . LEU A 1 101 ? -13.225 5.199 39.258 1.00 55.59 101 LEU A CA 1
ATOM 792 C C . LEU A 1 101 ? -14.484 6.064 39.126 1.00 55.59 101 LEU A C 1
ATOM 794 O O . LEU A 1 101 ? -14.451 7.283 39.226 1.00 55.59 101 LEU A O 1
ATOM 798 N N . LYS A 1 102 ? -15.626 5.422 38.858 1.00 50.22 102 LYS A N 1
ATOM 799 C CA . LYS A 1 102 ? -16.940 6.083 38.838 1.00 50.22 102 LYS A CA 1
ATOM 800 C C . LYS A 1 102 ? -18.044 5.170 39.371 1.00 50.22 102 LYS A C 1
ATOM 802 O O . LYS A 1 102 ? -19.078 4.996 38.734 1.00 50.22 102 LYS A O 1
ATOM 807 N N . ARG A 1 103 ? -17.805 4.519 40.515 1.00 54.88 103 ARG A N 1
ATOM 808 C CA . ARG A 1 103 ? -18.855 3.774 41.238 1.00 54.88 103 ARG A CA 1
ATOM 809 C C . ARG A 1 103 ? -18.726 3.816 42.771 1.00 54.88 103 ARG A C 1
ATOM 811 O O . ARG A 1 103 ? -19.238 2.932 43.433 1.00 54.88 103 ARG A O 1
ATOM 818 N N . HIS A 1 104 ? -18.045 4.828 43.316 1.00 48.44 104 HIS A N 1
ATOM 819 C CA . HIS A 1 104 ? -17.916 5.040 44.769 1.00 48.44 104 HIS A CA 1
ATOM 820 C C . HIS A 1 104 ? -18.499 6.385 45.254 1.00 48.44 104 HIS A C 1
ATOM 822 O O . HIS A 1 104 ? -18.257 6.772 46.390 1.00 48.44 104 HIS A O 1
ATOM 828 N N . ILE A 1 105 ? -19.255 7.099 44.407 1.00 58.41 105 ILE A N 1
ATOM 829 C CA . ILE A 1 105 ? -19.942 8.363 44.759 1.00 58.41 105 ILE A CA 1
ATOM 830 C C . ILE A 1 105 ? -21.454 8.236 44.501 1.00 58.41 105 ILE A C 1
ATOM 832 O O . ILE A 1 105 ? -22.067 9.096 43.873 1.00 58.41 105 ILE A O 1
ATOM 836 N N . LEU A 1 106 ? -22.043 7.112 44.906 1.00 46.47 106 LEU A N 1
ATOM 837 C CA . LEU A 1 106 ? -23.488 6.967 45.093 1.00 46.47 106 LEU A CA 1
ATOM 838 C C . LEU A 1 106 ? -23.754 5.833 46.075 1.00 46.47 106 LEU A C 1
ATOM 840 O O . LEU A 1 106 ? -23.124 4.767 45.884 1.00 46.47 106 LEU A O 1
#

Foldseek 3Di:
DVVVVVVVVVVVVVVVVVVLVVCCVPVVDDPVVSLVVLVVVLVVVLVVLVVVQDPDDDPVSNVVSVVVSVVSNVVSVVVSVVSVVVVVVVVVVVPPPPPPPPDPPD

pLDDT: mean 79.8, std 11.1, range [46.47, 91.69]

Radius of gyration: 20.35 Å; chains: 1; bounding box: 41×27×70 Å

Sequence (106 aa):
MGFLMLIKIMIPFLIVSCVLRAINVCLKVSPRALFLLILLMSDFLGLHFFFLVKDTGSWLDIGTSLSHFIISITIIIFIMLLYGLAWILTSVSLTVPSLKLKRHIL

=== Feature glossary ===
A reading guide for the features in this record.

Start from the sequence.

  · This is the polypeptide sequence — one letter per residue, N-terminus first. Length ranges from a few dozen residues for small domains to over a thousand for large multi-domain proteins.

Fold it, and you get atomic coordinates and the backbone conformation that goes with them.

  · Structure coordinates are given as an mmCIF _atom_site loop: one row per atom with element, residue name, chain id, sequence number, and x/y/z position in Å. Only the four main-chain atoms per residue are included here; side chains are omitted to keep the record compact.

  · Backbone dihedral angles. Every residue except chain termini has a φ (preceding-C → N → Cα → C) and a ψ (N → Cα → C → next-N). They are reported in degrees following the IUPAC sign convention. Secondary structure is essentially a statement about which (φ, ψ) basin each residue occupies.

  · The SS8 string is DSSP's per-residue secondary-structure call. α-helix (H) means an i→i+4 H-bond ladder; β-strand (E) means the residue participates in a β-sheet; 3₁₀ (G) and π (I) are tighter and wider helices; T/S are turns/bends; '-' is loop.

  · SS3 is a coarse helix/strand/coil call (letters a/b/c) made by the P-SEA algorithm from inter-Cα distances and dihedrals. It is less detailed than DSSP but needs only Cα positions.

Summarize the fold with a handful of shape descriptors and a per-residue structural alphabet.

  · Radius of gyration (Rg) is the root-mean-square distance of Cα atoms from their centroid — a single number for overall size and compactness. A globular domain of N residues has Rg ≈ 2.2·N^0.38 Å; an extended or disordered chain has a much larger Rg. The Cα contact count is the number of residue pairs whose Cα atoms are within 8 Å and are more than four positions apart in sequence — a standard proxy for tertiary packing density. The bounding box is the smallest axis-aligned box enclosing all Cα atoms.

  · The Foldseek 3Di string encodes local tertiary geometry as a 20-letter alphabet — one character per residue — derived from the relative positions of nearby Cα atoms. Unlike the amino-acid sequence, 3Di is a direct function of the 3D structure, so two proteins with the same fold have similar 3Di strings even at low sequence identity.

  · Solvent-accessible surface area (SASA) is the area in Å² traced out by the centre of a 1.4 Å probe sphere (a water molecule) rolled over the protein's van der Waals surface (Shrake–Rupley / Lee–Richards construction). Buried residues have near-zero SASA; fully exposed residues can exceed 200 Å². The total SASA scales roughly with the number of surface residues.

Ask how reliable the model is.

  · pLDDT (predicted Local Distance Difference Test) is AlphaFold's per-residue confidence score, ranging from 0 to 100. Values above 90 indicate high confidence (typically well-packed cores); 70–90 is confident; 50–70 low confidence; below 50 usually means the region is disordered or the prediction is unreliable there. AlphaFold stores pLDDT in the mmCIF B-factor column.

  · B-factor (Debye–Waller factor) reflects atomic displacement in the crystal lattice. It is an experimental observable (units Å²), not a prediction; low values mean the atom is pinned down, high values mean it m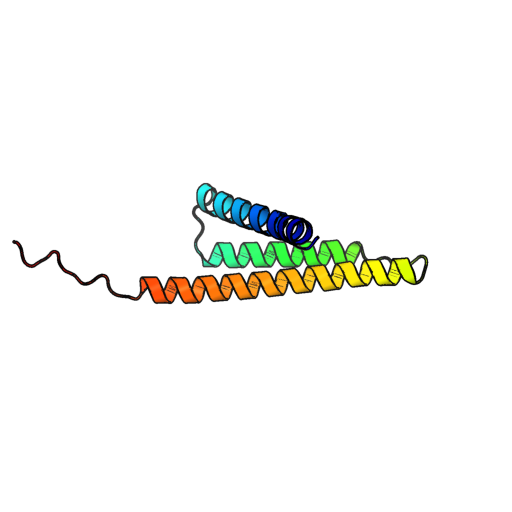oves or is heterogeneous across the crystal.

  · Predicted Aligned Error (PAE) is an AlphaFold confidence matrix: entry (i, j) is the expected error in the position of residue j, in ångströms, when the prediction is superimposed on the true structure at residue i. Low PAE within a block of residues means that block is internally rigid and well-predicted; high PAE between two blocks means their relative placement is uncertain even if each block individually is confident.

Place it in context: what it resembles, what it is annotated as, and how it looks.

  · Nearest PDB neighbors are the top structural matches found by Foldseek when searching this structure against the entire Protein Data Bank. Each hit reports a TM-score (0 to 1; >0.5 almost always implies the same fold) and an E-value. These are *structural* homologs — they may share no detectable sequence similarity.

  · Functional annotations link the protein to curated databases. InterPro entries identify conserved domains and families by matching the sequence against member-database signatures (Pfam, PROSITE, CDD, …). Gene Ontology (GO) terms describe molecular function, biological process, and cellular component in a controlled vocabulary. CATH places the structure in a hierarchical fold classification (Class/Architecture/Topology/Homologous-superfamily). The organism is the source species.

  · Three diagnostic plots accompany the record. The Cα contact map visualizes the tertiary structure as a 2D adjacency matrix (8 Å cutoff, sequence-local contacts suppressed). The Ramachandran plot shows the distribution of backbone (φ, ψ) torsions, with points in the α and β basins reflecting secondary structure content. The PAE plot shows AlphaFold's inter-residue confidence as a color matrix.

  · Six rendered views show the 3D structure from the faces of a cube — i.e. along ±x, ±y, ±z. Rendering representation is drawn randomly per protein from cartoon (secondary-structure ribbons), sticks (backbone bonds), or molecular surface; coloring is either N→C rainbow (blue at the N-terminus through red at the C-terminus) or one color per chain.